Protein AF-A0A6A5UVQ4-F1 (afdb_monomer_lite)

Foldseek 3Di:
DPPVVVVVLVVLCVLDPDPLSVVVSVVVVVVVVVVVVVVVVCQVQQFDPDCRPDPDDDPGGDDPVVVLVVVLVVLVVVLVVVVVSVVVVVVVCVVVVHDDDPVSVVVVVVVVVVSVVVSVVSVVVCVVVCVVVVVCVVVVPPPPPDDD

Secondary structure (DSSP, 8-state):
-HHHHHHHHHHHHHH--SHHHHHHHHHHHHHHHHHHHHHHHHHHTSB-TT-TT-TT-TTSB--HHHHHHHHHHHHHHHHHHHHHHHHHHHHHHHHTTPPPPHHHHHHHHHHHHHHHHHHHHHHHHHHHHHHHHHHHHHTT--------

Organism: NCBI:txid1447943

InterPro domains:
  IPR049326 Rhodopsin domain, fungi [PF20684] (2-96)

pLDDT: mean 70.97, std 9.78, range [34.75, 88.88]

Structure (mmCIF, N/CA/C/O backbone):
data_AF-A0A6A5UVQ4-F1
#
_entry.id   AF-A0A6A5UVQ4-F1
#
loop_
_atom_site.group_PDB
_atom_site.id
_atom_site.type_symbol
_atom_site.label_atom_id
_atom_site.label_alt_id
_atom_site.label_comp_id
_atom_site.label_asym_id
_atom_site.label_entity_id
_atom_site.label_seq_id
_atom_site.pdbx_PDB_ins_code
_atom_site.Cartn_x
_atom_site.Cartn_y
_atom_site.Cartn_z
_atom_site.occupancy
_atom_site.B_iso_or_equiv
_atom_site.auth_seq_id
_atom_site.auth_comp_id
_atom_site.auth_asym_id
_atom_site.auth_atom_id
_atom_site.pdbx_PDB_model_num
ATOM 1 N N . MET A 1 1 ? 3.853 -8.439 -0.510 1.00 58.47 1 MET A N 1
ATOM 2 C CA . MET A 1 1 ? 2.897 -7.335 -0.252 1.00 58.47 1 MET A CA 1
ATOM 3 C C . MET A 1 1 ? 1.463 -7.843 -0.043 1.00 58.47 1 MET A C 1
ATOM 5 O O . MET A 1 1 ? 0.903 -7.562 1.005 1.00 58.47 1 MET A O 1
ATOM 9 N N . GLY A 1 2 ? 0.876 -8.645 -0.947 1.00 61.47 2 GLY A N 1
ATOM 10 C CA . GLY A 1 2 ? -0.541 -9.064 -0.856 1.00 61.47 2 GLY A CA 1
ATOM 11 C C . GLY A 1 2 ? -0.948 -9.904 0.373 1.00 61.47 2 GLY A C 1
ATOM 12 O O . GLY A 1 2 ? -1.934 -9.579 1.030 1.00 61.47 2 GLY A O 1
ATOM 13 N N . CYS A 1 3 ? -0.183 -10.939 0.746 1.00 61.66 3 CYS A N 1
ATOM 14 C CA . CYS A 1 3 ? -0.584 -11.877 1.813 1.00 61.66 3 CYS A CA 1
ATOM 15 C C . CYS A 1 3 ? -0.694 -11.225 3.205 1.00 61.66 3 CYS A C 1
ATOM 17 O O . CYS A 1 3 ? -1.629 -11.505 3.954 1.00 61.66 3 CYS A O 1
ATOM 19 N N . ALA A 1 4 ? 0.214 -10.300 3.535 1.00 63.03 4 ALA A N 1
ATOM 20 C CA . ALA A 1 4 ? 0.182 -9.571 4.806 1.00 63.03 4 ALA A CA 1
ATOM 21 C C . ALA A 1 4 ? -1.065 -8.678 4.934 1.00 63.03 4 ALA A C 1
ATOM 23 O O . ALA A 1 4 ? -1.628 -8.533 6.017 1.00 63.03 4 ALA A O 1
ATOM 24 N N . ARG A 1 5 ? -1.544 -8.132 3.814 1.00 66.62 5 ARG A N 1
ATOM 25 C CA . ARG A 1 5 ? -2.725 -7.262 3.779 1.00 66.62 5 ARG A CA 1
ATOM 26 C C . ARG A 1 5 ? -4.033 -8.031 3.905 1.00 66.62 5 ARG A C 1
ATOM 28 O O . ARG A 1 5 ? -4.981 -7.525 4.497 1.00 66.62 5 ARG A O 1
ATOM 35 N N . ILE A 1 6 ? -4.060 -9.270 3.419 1.00 68.31 6 ILE A N 1
ATOM 36 C CA . ILE A 1 6 ? -5.191 -10.189 3.601 1.00 68.31 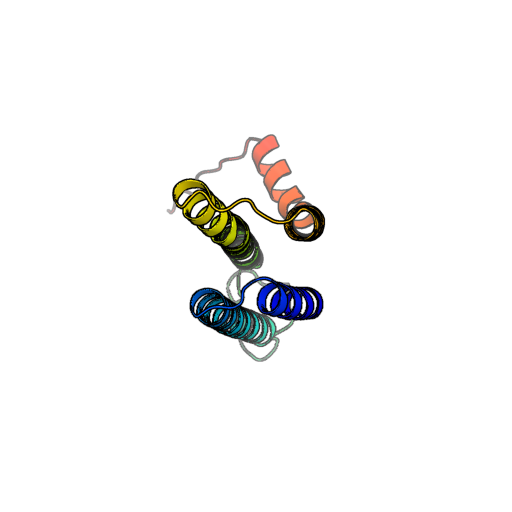6 ILE A CA 1
ATOM 37 C C . ILE A 1 6 ? -5.321 -10.583 5.078 1.00 68.31 6 ILE A C 1
ATOM 39 O O . ILE A 1 6 ? -6.422 -10.528 5.626 1.00 68.31 6 ILE A O 1
ATOM 43 N N . SER A 1 7 ? -4.199 -10.886 5.742 1.00 70.81 7 SER A N 1
ATOM 44 C CA . SER A 1 7 ? -4.168 -11.151 7.189 1.00 70.81 7 SER A CA 1
ATOM 45 C C . SER A 1 7 ? -4.657 -9.941 7.996 1.00 70.81 7 SER A C 1
ATOM 47 O O . SER A 1 7 ? -5.512 -10.067 8.874 1.00 70.81 7 SER A O 1
ATOM 49 N N . LEU A 1 8 ? -4.216 -8.738 7.612 1.00 65.94 8 LEU A N 1
ATOM 50 C CA . LEU A 1 8 ? -4.666 -7.489 8.221 1.00 65.94 8 LEU A CA 1
ATOM 51 C C . LEU A 1 8 ? -6.172 -7.251 8.026 1.00 65.94 8 LEU A C 1
ATOM 53 O O . LEU A 1 8 ? -6.860 -6.875 8.971 1.00 65.94 8 LEU A O 1
ATOM 57 N N . CYS A 1 9 ? -6.713 -7.521 6.835 1.00 63.47 9 CYS A N 1
ATOM 58 C CA . CYS A 1 9 ? -8.152 -7.419 6.576 1.00 63.47 9 CYS A CA 1
ATOM 59 C C . CYS A 1 9 ? -8.962 -8.383 7.453 1.00 63.47 9 CYS A C 1
ATOM 61 O O . CYS A 1 9 ? -10.032 -8.018 7.941 1.00 63.47 9 CYS A O 1
ATOM 63 N N . TRP A 1 10 ? -8.448 -9.594 7.684 1.00 67.44 10 TRP A N 1
ATOM 64 C CA . TRP A 1 10 ? -9.055 -10.569 8.592 1.00 67.44 10 TRP A CA 1
ATOM 65 C C . TRP A 1 10 ? -9.053 -10.075 10.045 1.00 67.44 10 TRP A C 1
ATOM 67 O O . TRP A 1 10 ? -10.082 -10.131 10.721 1.00 67.44 10 TRP A O 1
ATOM 77 N N . LEU A 1 11 ? -7.937 -9.497 10.493 1.00 65.31 11 LEU A N 1
ATOM 78 C CA . LEU A 1 11 ? -7.800 -8.906 11.825 1.00 65.31 11 LEU A CA 1
ATOM 79 C C . LEU A 1 11 ? -8.736 -7.695 12.021 1.00 65.31 11 LEU A C 1
ATOM 81 O O . LEU A 1 11 ? -9.431 -7.600 13.032 1.00 65.31 11 LEU A O 1
ATOM 85 N N . ILE A 1 12 ? -8.825 -6.804 11.027 1.00 65.19 12 ILE A N 1
ATOM 86 C CA . ILE A 1 12 ? -9.723 -5.634 11.029 1.00 65.19 12 ILE A CA 1
ATOM 87 C C . ILE A 1 12 ? -11.191 -6.074 11.113 1.00 65.19 12 ILE A C 1
ATOM 89 O O . ILE A 1 12 ? -11.977 -5.485 11.858 1.00 65.19 12 ILE A O 1
ATOM 93 N N . LYS A 1 13 ? -11.559 -7.138 10.390 1.00 60.72 13 LYS A N 1
ATOM 94 C CA . LYS A 1 13 ? -12.913 -7.711 10.405 1.00 60.72 13 LYS A CA 1
ATOM 95 C C . LYS A 1 13 ? -13.270 -8.333 11.763 1.00 60.72 13 LYS A C 1
ATOM 97 O O . LYS A 1 13 ? -14.439 -8.315 12.132 1.00 60.72 13 LYS A O 1
ATOM 102 N N . SER A 1 14 ? -12.275 -8.830 12.501 1.00 63.81 14 SER A N 1
ATOM 103 C CA . SER A 1 14 ? -12.425 -9.328 13.877 1.00 63.81 14 SER A CA 1
ATOM 104 C C . SER A 1 14 ? -12.556 -8.191 14.909 1.00 63.81 14 SER A C 1
ATOM 106 O O . SER A 1 14 ? -13.294 -8.308 15.883 1.00 63.81 14 SER A O 1
ATOM 108 N N . MET A 1 15 ? -11.899 -7.049 14.676 1.00 58.53 15 MET A N 1
ATOM 109 C CA . MET A 1 15 ? -11.861 -5.910 15.610 1.00 58.53 15 MET A CA 1
ATOM 110 C C . MET A 1 15 ? -13.048 -4.940 15.503 1.00 58.53 15 MET A C 1
ATOM 112 O O . MET A 1 15 ? -13.384 -4.263 16.479 1.00 58.53 15 MET A O 1
ATOM 116 N N . LEU A 1 16 ? -13.693 -4.841 14.337 1.00 58.38 16 LEU A N 1
ATOM 117 C CA . LEU A 1 16 ? -14.824 -3.938 14.127 1.00 58.38 16 LEU A CA 1
ATOM 118 C C . LEU A 1 16 ? -16.112 -4.698 13.772 1.00 58.38 16 LEU A C 1
ATOM 120 O O . LEU A 1 16 ? -16.398 -4.916 12.592 1.00 58.38 16 LEU A O 1
ATOM 124 N N . PRO A 1 17 ? -16.966 -5.022 14.757 1.00 57.38 17 PRO A N 1
ATOM 125 C CA . PRO A 1 17 ? -18.348 -5.372 14.465 1.00 57.38 17 PRO A CA 1
ATOM 126 C C . PRO A 1 17 ? -19.082 -4.103 14.001 1.00 57.38 17 PRO A C 1
ATOM 128 O O . PRO A 1 17 ? -19.378 -3.212 14.799 1.00 57.38 17 PRO A O 1
ATOM 131 N N . GLY A 1 18 ? -19.331 -3.969 12.694 1.00 63.56 18 GLY A N 1
ATOM 132 C CA . GLY A 1 18 ? -20.108 -2.847 12.160 1.00 63.56 18 GLY A CA 1
ATOM 133 C C . GLY A 1 18 ? -19.981 -2.601 10.655 1.00 63.56 18 GLY A C 1
ATOM 134 O O . GLY A 1 18 ? -19.064 -3.078 9.984 1.00 63.56 18 GLY A O 1
ATOM 135 N N . ARG A 1 19 ? -20.914 -1.800 10.123 1.00 67.12 19 ARG A N 1
ATOM 136 C CA . ARG A 1 19 ? -21.022 -1.425 8.698 1.00 67.12 19 ARG A CA 1
ATOM 137 C C . ARG A 1 19 ? -19.737 -0.781 8.153 1.00 67.12 19 ARG A C 1
ATOM 139 O O . ARG A 1 19 ? -19.367 -1.042 7.013 1.00 67.12 19 ARG A O 1
ATOM 146 N N . THR A 1 20 ? -19.021 -0.027 8.988 1.00 64.88 20 THR A N 1
ATOM 147 C CA . THR A 1 20 ? -17.768 0.663 8.639 1.00 64.88 20 THR A CA 1
ATOM 148 C C . THR A 1 20 ? -16.636 -0.303 8.291 1.00 64.88 20 THR A C 1
ATOM 150 O O . THR A 1 20 ? -15.977 -0.115 7.278 1.00 64.88 20 THR A O 1
ATOM 153 N N . ALA A 1 21 ? -16.461 -1.392 9.049 1.00 69.31 21 ALA A N 1
ATOM 154 C CA . ALA A 1 21 ? -15.417 -2.387 8.780 1.00 69.31 21 ALA A CA 1
ATOM 155 C C . ALA A 1 21 ? -15.593 -3.049 7.413 1.00 69.31 21 ALA A C 1
ATOM 157 O O . ALA A 1 21 ? -14.634 -3.284 6.681 1.00 69.31 21 ALA A O 1
ATOM 158 N N . ARG A 1 22 ? -16.853 -3.339 7.071 1.00 71.25 22 ARG A N 1
ATOM 159 C CA . ARG A 1 22 ? -17.223 -3.988 5.816 1.00 71.25 22 ARG A CA 1
ATOM 160 C C . ARG A 1 22 ? -16.992 -3.056 4.623 1.00 71.25 22 ARG A C 1
ATOM 162 O O . ARG A 1 22 ? -16.475 -3.521 3.614 1.00 71.25 22 ARG A O 1
ATOM 169 N N . ILE A 1 23 ? -17.309 -1.764 4.757 1.00 74.44 23 ILE A N 1
ATOM 170 C CA . ILE A 1 23 ? -17.029 -0.746 3.729 1.00 74.44 23 ILE A CA 1
ATOM 171 C C . ILE A 1 23 ? -15.517 -0.566 3.552 1.00 74.44 23 ILE A C 1
ATOM 173 O O . ILE A 1 23 ? -15.027 -0.635 2.429 1.00 74.44 23 ILE A O 1
ATOM 177 N N . THR A 1 24 ? -14.764 -0.413 4.645 1.00 72.75 24 THR A N 1
ATOM 178 C CA . THR A 1 24 ? -13.302 -0.271 4.593 1.00 72.75 24 THR A CA 1
ATOM 179 C C . THR A 1 24 ? -12.633 -1.474 3.934 1.00 72.75 24 THR A C 1
ATOM 181 O O . THR A 1 24 ? -11.783 -1.294 3.066 1.00 72.75 24 THR A O 1
ATOM 184 N N . ALA A 1 25 ? -13.036 -2.696 4.294 1.00 75.44 25 ALA A N 1
ATOM 185 C CA . ALA A 1 25 ? -12.501 -3.909 3.682 1.00 75.44 25 ALA A CA 1
ATOM 186 C C . ALA A 1 25 ? -12.785 -3.966 2.173 1.00 75.44 25 ALA A C 1
ATOM 188 O O . ALA A 1 25 ? -11.910 -4.358 1.405 1.00 75.44 25 ALA A O 1
ATOM 189 N N . PHE A 1 26 ? -13.975 -3.537 1.741 1.00 79.69 26 PHE A N 1
ATOM 190 C CA . PHE A 1 26 ? -14.326 -3.473 0.322 1.00 79.69 26 PHE A CA 1
ATOM 191 C C . PHE A 1 26 ? -13.482 -2.446 -0.438 1.00 79.69 26 PHE A C 1
ATOM 193 O O . PHE A 1 26 ? -12.906 -2.786 -1.467 1.00 79.69 26 PHE A O 1
ATOM 200 N N . ILE A 1 27 ? -13.358 -1.219 0.081 1.00 81.50 27 ILE A N 1
ATOM 201 C CA . ILE A 1 27 ? -12.535 -0.163 -0.536 1.00 81.50 27 ILE 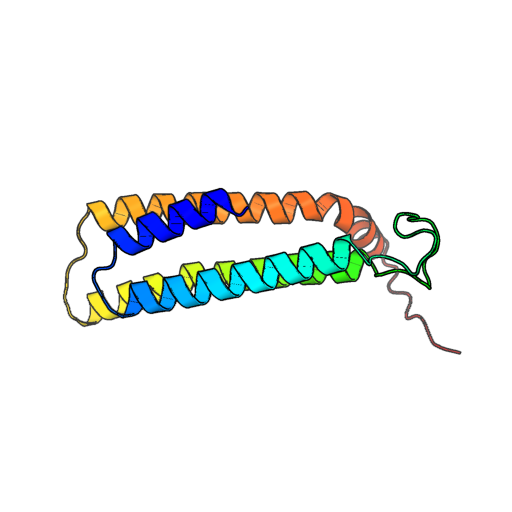A CA 1
ATOM 202 C C . ILE A 1 27 ? -11.087 -0.639 -0.672 1.00 81.50 27 ILE A C 1
ATOM 204 O O . ILE A 1 27 ? -10.486 -0.522 -1.739 1.00 81.50 27 ILE A O 1
ATOM 208 N N . PHE A 1 28 ? -10.548 -1.223 0.398 1.00 77.81 28 PHE A N 1
ATOM 209 C CA . PHE A 1 28 ? -9.178 -1.709 0.431 1.00 77.81 28 PHE A CA 1
ATOM 210 C C . PHE A 1 28 ? -8.935 -2.848 -0.574 1.00 77.81 28 PHE A C 1
ATOM 212 O O . PHE A 1 28 ? -7.923 -2.856 -1.282 1.00 77.81 28 PHE A O 1
ATOM 219 N N . ALA A 1 29 ? -9.877 -3.790 -0.672 1.00 80.44 29 ALA A N 1
ATOM 220 C CA . ALA A 1 29 ? -9.809 -4.901 -1.615 1.00 80.44 29 ALA A CA 1
ATOM 221 C C . ALA A 1 29 ? -9.864 -4.420 -3.072 1.00 80.44 29 ALA A C 1
ATOM 223 O O . ALA A 1 29 ? -9.010 -4.810 -3.869 1.00 80.44 29 ALA A O 1
ATOM 224 N N . THR A 1 30 ? -10.806 -3.534 -3.410 1.00 85.12 30 THR A N 1
ATOM 225 C CA . THR A 1 30 ? -10.940 -2.983 -4.767 1.00 85.12 30 THR A CA 1
ATOM 226 C C . THR A 1 30 ? -9.706 -2.188 -5.169 1.00 85.12 30 THR A C 1
ATOM 228 O O . THR A 1 30 ? -9.176 -2.383 -6.262 1.00 85.12 30 THR A O 1
ATOM 231 N N . PHE A 1 31 ? -9.206 -1.331 -4.277 1.00 84.31 31 PHE A N 1
ATOM 232 C CA . PHE A 1 31 ? -7.990 -0.568 -4.534 1.00 84.31 31 PHE A CA 1
ATOM 233 C C . PHE A 1 31 ? -6.792 -1.493 -4.783 1.00 84.31 31 PHE A C 1
ATOM 235 O O . PHE A 1 31 ? -6.073 -1.320 -5.763 1.00 84.31 31 PHE A O 1
ATOM 242 N N . THR A 1 32 ? -6.603 -2.512 -3.938 1.00 81.62 32 THR A N 1
ATOM 243 C CA . 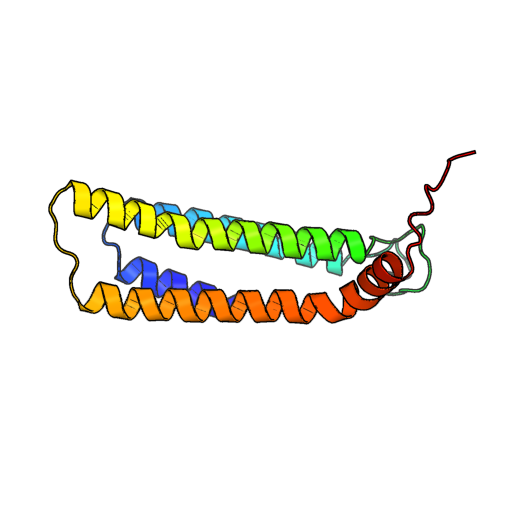THR A 1 32 ? -5.500 -3.472 -4.094 1.00 81.62 32 THR A CA 1
ATOM 244 C C . THR A 1 32 ? -5.616 -4.248 -5.407 1.00 81.62 32 THR A C 1
ATOM 246 O O . THR A 1 32 ? -4.609 -4.456 -6.077 1.00 81.62 32 THR A O 1
ATOM 249 N N . ALA A 1 33 ? -6.826 -4.633 -5.818 1.00 85.44 33 ALA A N 1
ATOM 250 C CA . ALA A 1 33 ? -7.046 -5.308 -7.094 1.00 85.44 33 ALA A CA 1
ATOM 251 C C . ALA A 1 33 ? -6.672 -4.407 -8.283 1.00 85.44 33 ALA A C 1
ATOM 253 O O . ALA A 1 33 ? -5.862 -4.805 -9.122 1.00 85.44 33 ALA A O 1
ATOM 254 N N . LEU A 1 34 ? -7.179 -3.170 -8.315 1.00 87.81 34 LEU A N 1
ATOM 255 C CA . LEU A 1 34 ? -6.845 -2.189 -9.356 1.00 87.81 34 LEU A CA 1
ATOM 256 C C . LEU A 1 34 ? -5.338 -1.912 -9.413 1.00 87.81 34 LEU A C 1
ATOM 258 O O . LEU A 1 34 ? -4.748 -1.888 -10.493 1.00 87.81 34 LEU A O 1
ATOM 262 N N . TRP A 1 35 ? -4.707 -1.784 -8.246 1.00 85.06 35 TRP A N 1
ATOM 263 C CA . TRP A 1 35 ? -3.265 -1.618 -8.107 1.00 85.06 35 TRP A CA 1
ATOM 264 C C . TRP A 1 35 ? -2.484 -2.777 -8.738 1.00 85.06 35 TRP A C 1
ATOM 266 O O . TRP A 1 35 ? -1.554 -2.561 -9.515 1.00 85.06 35 TRP A O 1
ATOM 276 N N . THR A 1 36 ? -2.881 -4.020 -8.445 1.00 84.12 36 THR A N 1
ATOM 277 C CA . THR A 1 36 ? -2.223 -5.207 -9.013 1.00 84.12 36 THR A CA 1
ATOM 278 C C . THR A 1 36 ? -2.415 -5.319 -10.518 1.00 84.12 36 THR A C 1
ATOM 280 O O . THR A 1 36 ? -1.463 -5.656 -11.213 1.00 84.12 36 THR A O 1
ATOM 283 N N . ILE A 1 37 ? -3.601 -4.984 -11.033 1.00 88.88 37 ILE A N 1
ATOM 284 C CA . ILE A 1 37 ? -3.881 -5.008 -12.473 1.00 88.88 37 ILE A CA 1
ATOM 285 C C . ILE A 1 37 ? -2.993 -3.991 -13.194 1.00 88.88 37 ILE A C 1
ATOM 287 O O . ILE A 1 37 ? -2.359 -4.338 -14.186 1.00 88.88 37 ILE A O 1
ATOM 291 N N . SER A 1 38 ? -2.877 -2.774 -12.653 1.00 87.38 38 SER A N 1
ATOM 292 C CA . SER A 1 38 ? -1.967 -1.748 -13.177 1.00 87.38 38 SER A CA 1
ATOM 293 C C . SER A 1 38 ? -0.515 -2.248 -13.221 1.00 87.38 38 SER A C 1
ATOM 295 O O . SER A 1 38 ? 0.141 -2.164 -14.257 1.00 87.38 38 SER A O 1
ATOM 297 N N . GLY A 1 39 ? -0.037 -2.870 -12.136 1.00 84.06 39 GLY A N 1
ATOM 298 C CA . GLY A 1 39 ? 1.308 -3.453 -12.072 1.00 84.06 39 GLY A CA 1
ATOM 299 C C . GLY A 1 39 ? 1.561 -4.564 -13.086 1.00 84.06 39 GLY A C 1
ATOM 300 O O . GLY A 1 39 ? 2.620 -4.589 -13.711 1.00 84.06 39 GLY A O 1
ATOM 301 N N . VAL A 1 40 ? 0.590 -5.458 -13.277 1.00 86.31 40 VAL A N 1
ATOM 302 C CA . VAL A 1 40 ? 0.691 -6.543 -14.260 1.00 86.31 40 VAL A CA 1
ATOM 303 C C . VAL A 1 40 ? 0.753 -5.976 -15.671 1.00 86.31 40 VAL A C 1
ATOM 305 O O . VAL A 1 40 ? 1.645 -6.362 -16.416 1.00 86.31 40 VAL A O 1
ATOM 308 N N . LEU A 1 41 ? -0.128 -5.030 -16.011 1.00 82.94 41 LEU A N 1
ATOM 309 C CA . LEU A 1 41 ? -0.174 -4.425 -17.343 1.00 82.94 41 LEU A CA 1
ATOM 310 C C . LEU A 1 41 ? 1.129 -3.705 -17.693 1.00 82.94 41 LEU A C 1
ATOM 312 O O . LEU A 1 41 ? 1.655 -3.898 -18.789 1.00 82.94 41 LEU A O 1
ATOM 316 N N . VAL A 1 42 ? 1.678 -2.925 -16.759 1.00 82.06 42 VAL A N 1
ATOM 317 C CA . VAL A 1 42 ? 2.952 -2.229 -16.977 1.00 82.06 42 VAL A CA 1
ATOM 318 C C . VAL A 1 42 ? 4.104 -3.220 -17.120 1.00 82.06 42 VAL A C 1
ATOM 320 O O . VAL A 1 42 ? 4.918 -3.059 -18.025 1.00 82.06 42 VAL A O 1
ATOM 323 N N . ALA A 1 43 ? 4.146 -4.279 -16.306 1.00 77.44 43 ALA A N 1
ATOM 324 C CA . ALA A 1 43 ? 5.166 -5.320 -16.424 1.00 77.44 43 ALA A CA 1
ATOM 325 C C . ALA A 1 43 ? 5.067 -6.107 -17.744 1.00 77.44 43 ALA A C 1
ATOM 327 O O . ALA A 1 43 ? 6.092 -6.461 -18.318 1.00 77.44 43 ALA A O 1
ATOM 328 N N . SER A 1 44 ? 3.856 -6.371 -18.244 1.00 78.62 44 SER A N 1
ATOM 329 C CA . SER A 1 44 ? 3.647 -7.112 -19.496 1.00 78.62 44 SER A CA 1
ATOM 330 C C . SER A 1 44 ? 3.849 -6.273 -20.762 1.00 78.62 44 SER A C 1
ATOM 332 O O . SER A 1 44 ? 4.213 -6.827 -21.795 1.00 78.62 44 SER A O 1
ATOM 334 N N . PHE A 1 45 ? 3.631 -4.956 -20.697 1.00 73.69 45 PHE A N 1
ATOM 335 C CA . PHE A 1 45 ? 3.702 -4.042 -21.847 1.00 73.69 45 PHE A CA 1
ATOM 336 C C . PHE A 1 45 ? 4.703 -2.898 -21.625 1.00 73.69 45 PHE A C 1
ATOM 338 O O . PHE A 1 45 ? 4.437 -1.752 -21.979 1.00 73.69 45 PHE A O 1
ATOM 345 N N . SER A 1 46 ? 5.863 -3.185 -21.026 1.00 70.19 46 SER A N 1
ATOM 346 C CA . SER A 1 46 ? 6.876 -2.155 -20.737 1.00 70.19 46 SER A CA 1
ATOM 347 C C . SER A 1 46 ? 7.494 -1.512 -21.998 1.00 70.19 46 SER A C 1
ATOM 349 O O . SER A 1 46 ? 7.962 -0.377 -21.918 1.00 70.19 46 SER A O 1
ATOM 351 N N . CYS A 1 47 ? 7.458 -2.191 -23.155 1.00 73.50 47 CYS A N 1
ATOM 352 C CA . CYS A 1 47 ? 7.924 -1.700 -24.462 1.00 73.50 47 CYS A CA 1
ATOM 353 C C . CYS A 1 47 ? 7.052 -2.247 -25.617 1.00 73.50 47 CYS A C 1
ATOM 355 O O . CYS A 1 47 ? 6.379 -3.270 -25.467 1.00 73.50 47 CYS A O 1
ATOM 357 N N . SER A 1 48 ? 7.105 -1.603 -26.791 1.00 70.31 48 SER A N 1
ATOM 358 C CA . SER A 1 48 ? 6.452 -2.063 -28.034 1.00 70.31 48 SER A CA 1
ATOM 359 C C . SER A 1 48 ? 6.997 -3.421 -28.519 1.00 70.31 48 SER A C 1
ATOM 361 O O . SER A 1 48 ? 8.205 -3.660 -28.467 1.00 70.31 48 SER A O 1
ATOM 363 N N . LEU A 1 49 ? 6.128 -4.308 -29.033 1.00 57.28 49 LEU A N 1
ATOM 364 C CA . LEU A 1 49 ? 6.553 -5.554 -29.700 1.00 57.28 49 LEU A CA 1
ATOM 365 C C . LEU A 1 49 ? 7.508 -5.220 -30.864 1.00 57.28 49 LEU A C 1
ATOM 367 O O . LEU A 1 49 ? 7.246 -4.246 -31.573 1.00 57.28 49 LEU A O 1
ATOM 371 N N . PRO A 1 50 ? 8.596 -5.991 -31.087 1.00 64.06 50 PRO A N 1
ATOM 372 C CA . PRO A 1 50 ? 8.775 -7.414 -30.759 1.00 64.06 50 PRO A CA 1
ATOM 373 C C . PRO A 1 50 ? 9.675 -7.739 -29.550 1.00 64.06 50 PRO A C 1
ATOM 375 O O . PRO A 1 50 ? 9.781 -8.908 -29.191 1.00 64.06 50 PRO A O 1
ATOM 378 N N . ASN A 1 51 ? 10.283 -6.749 -28.888 1.00 61.94 51 ASN A N 1
ATOM 379 C CA . ASN A 1 51 ? 11.227 -6.982 -27.786 1.00 61.94 51 ASN A CA 1
ATOM 380 C C . ASN A 1 51 ? 10.773 -6.278 -26.489 1.00 61.94 51 ASN A C 1
ATOM 382 O O . ASN A 1 51 ? 11.311 -5.232 -26.133 1.00 61.94 51 ASN A O 1
ATOM 386 N N . PRO A 1 52 ? 9.799 -6.837 -25.748 1.00 65.69 52 PRO A N 1
ATOM 387 C CA . PRO A 1 52 ? 9.214 -6.190 -24.566 1.00 65.69 52 PRO A CA 1
ATOM 388 C C . PRO A 1 52 ? 10.161 -6.074 -23.355 1.00 65.69 52 PRO A C 1
ATOM 390 O O . PRO A 1 52 ? 9.879 -5.311 -22.437 1.00 65.69 52 PRO A O 1
ATOM 393 N N . TRP A 1 53 ? 11.278 -6.811 -23.348 1.00 66.38 53 TRP A N 1
ATOM 394 C CA . TRP A 1 53 ? 12.197 -6.936 -22.204 1.00 66.38 53 TRP A CA 1
ATOM 395 C C . TRP A 1 53 ? 13.546 -6.226 -22.397 1.00 66.38 53 TRP A C 1
ATOM 397 O O . TRP A 1 53 ? 14.466 -6.430 -21.603 1.00 66.38 53 TRP A O 1
ATOM 407 N N . GLN A 1 54 ? 13.713 -5.439 -23.466 1.00 63.09 54 GLN A N 1
ATOM 408 C CA . GLN A 1 54 ? 14.986 -4.774 -23.751 1.00 63.09 54 GLN A CA 1
ATOM 409 C C . GLN A 1 54 ? 15.070 -3.421 -23.019 1.00 63.09 54 GLN A C 1
ATOM 411 O O . GLN A 1 54 ? 14.409 -2.455 -23.377 1.00 63.09 54 GLN A O 1
ATOM 416 N N . TRP A 1 55 ? 15.915 -3.331 -21.992 1.00 58.94 55 TRP A N 1
ATOM 417 C CA . TRP A 1 55 ? 16.111 -2.124 -21.167 1.00 58.94 55 TRP A CA 1
ATOM 418 C C . TRP A 1 55 ? 16.963 -1.028 -21.839 1.00 58.94 55 TRP A C 1
ATOM 420 O O . TRP A 1 55 ? 17.427 -0.112 -21.165 1.00 58.94 55 TRP A O 1
ATOM 430 N N . SER A 1 56 ? 17.246 -1.157 -23.141 1.00 58.00 56 SER A N 1
ATOM 431 C CA . SER A 1 56 ? 18.381 -0.488 -23.792 1.00 58.00 56 SER A CA 1
ATOM 432 C C . SER A 1 56 ? 18.030 0.734 -24.648 1.00 58.00 56 SER A C 1
ATOM 434 O O . SER A 1 56 ? 18.955 1.350 -25.170 1.00 58.00 56 SER A O 1
ATOM 436 N N . ASP A 1 57 ? 16.755 1.113 -24.791 1.00 56.25 57 ASP A N 1
ATOM 437 C CA . ASP A 1 57 ? 16.367 2.250 -25.638 1.00 56.25 57 ASP A CA 1
ATOM 438 C C . ASP A 1 57 ? 15.348 3.165 -24.939 1.00 56.25 57 ASP A C 1
ATOM 440 O O . ASP A 1 57 ? 14.265 2.741 -24.539 1.00 56.25 57 ASP A O 1
ATOM 444 N N . SER A 1 58 ? 15.719 4.431 -24.736 1.00 58.50 58 SER A N 1
ATOM 445 C CA . SER A 1 58 ? 15.074 5.341 -23.775 1.00 58.50 58 SER A CA 1
ATOM 446 C C . SER A 1 58 ? 13.834 6.076 -24.292 1.00 58.50 58 SER A C 1
ATOM 448 O O . SER A 1 58 ? 13.174 6.754 -23.511 1.00 58.50 58 SER A O 1
ATOM 450 N N . LYS A 1 59 ? 13.504 5.981 -25.587 1.00 62.22 59 LYS A N 1
ATOM 451 C CA . LYS A 1 59 ? 12.414 6.772 -26.199 1.00 62.22 59 LYS A CA 1
ATOM 452 C C . LYS A 1 59 ? 11.136 5.991 -26.520 1.00 62.22 59 LYS A C 1
ATOM 454 O O . LYS A 1 59 ? 10.127 6.611 -26.838 1.00 62.22 59 LYS A O 1
ATOM 459 N N . THR A 1 60 ? 11.155 4.660 -26.462 1.00 62.69 60 THR A N 1
ATOM 460 C CA . THR A 1 60 ? 10.041 3.794 -26.916 1.00 62.69 60 THR A CA 1
ATOM 461 C C . THR A 1 60 ? 9.437 2.920 -25.812 1.00 62.69 60 THR A C 1
ATOM 463 O O . THR A 1 60 ? 8.517 2.144 -26.081 1.00 62.69 60 THR A O 1
ATOM 466 N N . CYS A 1 61 ? 9.923 3.057 -24.577 1.00 73.19 61 CYS A N 1
ATOM 467 C CA . CYS A 1 61 ? 9.562 2.232 -23.426 1.00 73.19 61 CYS A CA 1
ATOM 468 C C . CYS A 1 61 ? 9.088 3.085 -22.242 1.00 73.19 61 CYS A C 1
ATOM 470 O O . CYS A 1 61 ? 9.377 4.279 -22.167 1.00 73.19 61 CYS A O 1
ATOM 472 N N . ILE A 1 62 ? 8.363 2.468 -21.304 1.00 73.19 62 ILE A N 1
ATOM 473 C CA . ILE A 1 62 ? 7.890 3.141 -20.090 1.00 73.19 62 ILE A CA 1
ATOM 474 C C . ILE A 1 62 ? 9.075 3.571 -19.212 1.00 73.19 62 ILE A C 1
ATOM 476 O O . ILE A 1 62 ? 9.970 2.782 -18.903 1.00 73.19 62 ILE A O 1
ATOM 480 N N . ASP A 1 63 ? 9.054 4.823 -18.753 1.00 73.00 63 ASP A N 1
ATOM 481 C CA . ASP A 1 63 ? 10.060 5.341 -17.832 1.00 73.00 63 ASP A CA 1
ATOM 482 C C . ASP A 1 63 ? 9.978 4.639 -16.474 1.00 73.00 63 ASP A C 1
ATOM 484 O O . ASP A 1 63 ? 9.057 4.863 -15.677 1.00 73.00 63 ASP A O 1
ATOM 488 N N . ALA A 1 64 ? 11.010 3.856 -16.153 1.00 74.12 64 ALA A N 1
ATOM 489 C CA . ALA A 1 64 ? 11.143 3.200 -14.854 1.00 74.12 64 ALA A CA 1
ATOM 490 C C . ALA A 1 64 ? 11.085 4.208 -13.690 1.00 74.12 64 ALA A C 1
ATOM 492 O O . ALA A 1 64 ? 10.548 3.905 -12.626 1.00 74.12 64 ALA A O 1
ATOM 493 N N . ARG A 1 65 ? 11.577 5.438 -13.899 1.00 72.94 65 ARG A N 1
ATOM 494 C CA . ARG A 1 65 ? 11.511 6.526 -12.912 1.00 72.94 65 ARG A CA 1
ATOM 495 C C . ARG A 1 65 ? 10.073 6.946 -12.608 1.00 72.94 65 ARG A C 1
ATOM 497 O O . ARG A 1 65 ? 9.715 7.055 -11.437 1.00 72.94 65 ARG A O 1
ATOM 504 N N . SER A 1 66 ? 9.259 7.165 -13.637 1.00 73.75 66 SER A N 1
ATOM 505 C CA . SER A 1 66 ? 7.853 7.556 -13.482 1.00 73.75 66 SER A CA 1
ATOM 506 C C . SER A 1 66 ? 7.033 6.431 -12.858 1.00 73.75 66 SER A C 1
ATOM 508 O O . SER A 1 66 ? 6.230 6.681 -11.957 1.00 73.75 66 SER A O 1
ATOM 510 N N . TRP A 1 67 ? 7.301 5.183 -13.252 1.00 76.88 67 TRP A N 1
ATOM 511 C CA . TRP A 1 67 ? 6.675 4.005 -12.657 1.00 76.88 67 TRP A CA 1
ATOM 512 C C . TRP A 1 67 ? 6.991 3.866 -11.164 1.00 76.88 67 TRP A C 1
ATOM 514 O O . TRP A 1 67 ? 6.080 3.749 -10.345 1.00 76.88 67 TRP A O 1
ATOM 524 N N . VAL A 1 68 ? 8.269 3.952 -10.783 1.00 75.75 68 VAL A N 1
ATOM 525 C CA . VAL A 1 68 ? 8.681 3.873 -9.373 1.00 75.75 68 VAL A CA 1
ATOM 526 C C . VAL A 1 68 ? 8.087 5.024 -8.559 1.00 75.75 68 VAL A C 1
ATOM 528 O O . VAL A 1 68 ? 7.635 4.799 -7.438 1.00 75.75 68 VAL A O 1
ATOM 531 N N . ASN A 1 69 ? 8.021 6.237 -9.115 1.00 75.94 69 ASN A N 1
ATOM 532 C CA . ASN A 1 69 ? 7.423 7.377 -8.420 1.00 75.94 69 ASN A CA 1
ATOM 533 C C . ASN A 1 69 ? 5.906 7.211 -8.218 1.00 75.94 69 ASN A C 1
ATOM 535 O O . ASN A 1 69 ? 5.387 7.544 -7.153 1.00 75.94 69 ASN A O 1
ATOM 539 N N . TYR A 1 70 ? 5.200 6.644 -9.201 1.00 82.44 70 TYR A N 1
ATOM 540 C CA . TYR A 1 70 ? 3.788 6.280 -9.075 1.00 82.44 70 TYR A CA 1
ATOM 541 C C . TYR A 1 70 ? 3.583 5.222 -7.984 1.00 82.44 70 TYR A C 1
ATOM 543 O O . TYR A 1 70 ? 2.778 5.433 -7.078 1.00 82.44 70 TYR A O 1
ATOM 551 N N . VAL A 1 71 ? 4.367 4.139 -8.019 1.00 81.94 71 VAL A N 1
ATOM 552 C CA . VAL A 1 71 ? 4.352 3.057 -7.018 1.00 81.94 71 VAL A CA 1
ATOM 553 C C . VAL A 1 71 ? 4.638 3.561 -5.610 1.00 81.94 71 VAL A C 1
ATOM 555 O O . VAL A 1 71 ? 3.938 3.188 -4.668 1.00 81.94 71 VAL A O 1
ATOM 558 N N . GLY A 1 72 ? 5.630 4.434 -5.456 1.00 80.88 72 GLY A N 1
ATOM 559 C CA . GLY A 1 72 ? 5.946 5.049 -4.171 1.00 80.88 72 GLY A CA 1
ATOM 560 C C . GLY A 1 72 ? 4.814 5.943 -3.665 1.00 80.88 72 GLY A C 1
ATOM 561 O O . GLY A 1 72 ? 4.378 5.801 -2.521 1.00 80.88 72 GLY A O 1
ATOM 562 N N . SER A 1 73 ? 4.305 6.832 -4.522 1.00 82.12 73 SER A N 1
ATOM 563 C CA . SER A 1 73 ? 3.295 7.831 -4.147 1.00 82.12 73 SER A CA 1
ATOM 564 C C . SER A 1 73 ? 1.979 7.196 -3.707 1.00 82.12 73 SER A C 1
ATOM 566 O O . SER A 1 73 ? 1.427 7.550 -2.665 1.00 82.12 73 SER A O 1
ATOM 568 N N . THR A 1 74 ? 1.474 6.226 -4.463 1.00 81.44 74 THR A N 1
ATOM 569 C CA . THR A 1 74 ? 0.235 5.526 -4.102 1.00 81.44 74 THR A CA 1
ATOM 570 C C . THR A 1 74 ? 0.400 4.656 -2.868 1.00 81.44 74 THR A C 1
ATOM 572 O O . THR A 1 74 ? -0.534 4.589 -2.070 1.00 81.44 74 THR A O 1
ATOM 575 N N . ASN A 1 75 ? 1.570 4.040 -2.663 1.00 81.31 75 ASN A N 1
ATOM 576 C CA . ASN A 1 75 ? 1.841 3.307 -1.438 1.00 81.31 75 ASN A CA 1
ATOM 577 C C . ASN A 1 75 ? 1.692 4.258 -0.246 1.00 81.31 75 ASN A C 1
ATOM 579 O O . ASN A 1 75 ? 0.847 4.000 0.600 1.00 81.31 75 ASN A O 1
ATOM 583 N N . ILE A 1 76 ? 2.373 5.413 -0.250 1.00 81.88 76 ILE A N 1
ATOM 584 C CA . ILE A 1 76 ? 2.257 6.434 0.811 1.00 81.88 76 ILE A CA 1
ATOM 585 C C . ILE A 1 76 ? 0.795 6.836 1.068 1.00 81.88 76 ILE A C 1
ATOM 587 O O . ILE A 1 76 ? 0.369 6.903 2.221 1.00 81.88 76 ILE A O 1
ATOM 591 N N . ILE A 1 77 ? 0.001 7.068 0.020 1.00 83.69 77 ILE A N 1
ATOM 592 C CA . ILE A 1 77 ? -1.421 7.426 0.166 1.00 83.69 77 ILE A CA 1
ATOM 593 C C . 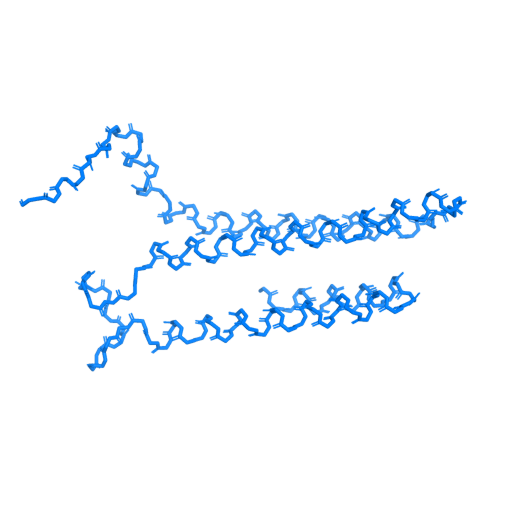ILE A 1 77 ? -2.195 6.329 0.909 1.00 83.69 77 ILE A C 1
ATOM 595 O O . ILE A 1 77 ? -2.973 6.621 1.820 1.00 83.69 77 ILE A O 1
ATOM 599 N N . VAL A 1 78 ? -1.974 5.064 0.552 1.00 80.31 78 VAL A N 1
ATOM 600 C CA . VAL A 1 78 ? -2.650 3.922 1.182 1.00 80.31 78 VAL A CA 1
ATOM 601 C C . VAL A 1 78 ? -2.272 3.793 2.656 1.00 80.31 78 VAL A C 1
ATOM 603 O O . VAL A 1 78 ? -3.118 3.439 3.477 1.00 80.31 78 VAL A O 1
ATOM 606 N N . GLU A 1 79 ? -1.030 4.113 3.006 1.00 77.69 79 GLU A N 1
ATOM 607 C CA . GLU A 1 79 ? -0.557 4.122 4.392 1.00 77.69 79 GLU A CA 1
ATOM 608 C C . GLU A 1 79 ? -1.261 5.159 5.248 1.00 77.69 79 GLU A C 1
ATOM 610 O O . GLU A 1 79 ? -1.772 4.852 6.328 1.00 77.69 79 GLU A O 1
ATOM 615 N N . VAL A 1 80 ? -1.330 6.388 4.739 1.00 83.25 80 VAL A N 1
ATOM 616 C CA . VAL A 1 80 ? -2.024 7.488 5.411 1.00 83.25 80 VAL A CA 1
ATOM 617 C C . VAL A 1 80 ? -3.503 7.142 5.581 1.00 83.25 80 VAL A C 1
ATOM 619 O O . VAL A 1 80 ? -4.081 7.348 6.654 1.00 83.25 80 VAL A O 1
ATOM 622 N N . LEU A 1 81 ? -4.115 6.542 4.558 1.00 80.62 81 LEU A N 1
ATOM 623 C CA . LEU A 1 81 ? -5.497 6.083 4.626 1.00 80.62 81 LEU A CA 1
ATOM 624 C C . LEU A 1 81 ? -5.684 5.009 5.715 1.00 80.62 81 LEU A C 1
ATOM 626 O O . LEU A 1 81 ? -6.594 5.121 6.532 1.00 80.62 81 LEU A O 1
ATOM 630 N N . LEU A 1 82 ? -4.802 4.009 5.789 1.00 76.00 82 LEU A N 1
ATOM 631 C CA . LEU A 1 82 ? -4.887 2.937 6.789 1.00 76.00 82 LEU A CA 1
ATOM 632 C C . LEU A 1 82 ? -4.707 3.425 8.231 1.00 76.00 82 LEU A C 1
ATOM 634 O O . LEU A 1 82 ? -5.345 2.876 9.129 1.00 76.00 82 LEU A O 1
ATOM 638 N N . ILE A 1 83 ? -3.887 4.452 8.462 1.00 76.94 83 ILE A N 1
ATOM 639 C CA . ILE A 1 83 ? -3.686 5.041 9.797 1.00 76.94 83 ILE A CA 1
ATOM 640 C C . ILE A 1 83 ? -4.848 5.974 10.173 1.00 76.94 83 ILE A C 1
ATOM 642 O O . ILE A 1 83 ? -5.289 5.984 11.323 1.00 76.94 83 ILE A O 1
ATOM 646 N N . SER A 1 84 ? -5.378 6.743 9.219 1.00 79.06 84 SER A N 1
ATOM 647 C CA . SER A 1 84 ? -6.456 7.709 9.482 1.00 79.06 84 SER A CA 1
ATOM 648 C C . SER A 1 84 ? -7.780 7.046 9.869 1.00 79.06 84 SER A C 1
ATOM 650 O O . SER A 1 84 ? -8.473 7.541 10.760 1.00 79.06 84 SER A O 1
ATOM 652 N N . ILE A 1 85 ? -8.119 5.905 9.259 1.00 75.00 85 ILE A N 1
ATOM 653 C CA . ILE A 1 85 ? -9.395 5.207 9.486 1.00 75.00 85 ILE A CA 1
ATOM 654 C C . ILE A 1 85 ? -9.632 4.909 10.976 1.00 75.00 85 ILE A C 1
ATOM 656 O O . ILE A 1 85 ? -10.691 5.269 11.501 1.00 75.00 85 ILE A O 1
ATOM 660 N N . PRO A 1 86 ? -8.693 4.296 11.712 1.00 70.81 86 PRO A N 1
ATOM 661 C CA . PRO A 1 86 ? -8.990 3.852 13.060 1.00 70.81 86 PRO A CA 1
ATOM 662 C C . PRO A 1 86 ? -8.666 4.928 14.095 1.00 70.81 86 PRO A C 1
ATOM 664 O O . PRO A 1 86 ? -9.250 4.895 15.173 1.00 70.81 86 PRO A O 1
ATOM 667 N N . LEU A 1 87 ? -7.854 5.935 13.749 1.00 75.38 87 LEU A N 1
ATOM 668 C CA . LEU A 1 87 ? -7.797 7.197 14.492 1.00 75.38 87 LEU A CA 1
ATOM 669 C C . LEU A 1 87 ? -9.147 7.920 14.454 1.00 75.38 87 LEU A C 1
ATOM 671 O O . LEU A 1 87 ? -9.614 8.404 15.482 1.00 75.38 87 LEU A O 1
ATOM 675 N N . CYS A 1 88 ? -9.817 7.933 13.300 1.00 76.12 88 CYS A N 1
ATOM 676 C CA . CYS A 1 88 ? -11.158 8.497 13.172 1.00 76.12 88 CYS A CA 1
ATOM 677 C C . CYS A 1 88 ? -12.163 7.719 14.041 1.00 76.12 88 CYS A C 1
ATOM 679 O O . CYS A 1 88 ? -12.938 8.314 14.788 1.00 76.12 88 CYS A O 1
ATOM 681 N N . ILE A 1 89 ? -12.088 6.382 14.038 1.00 75.19 89 ILE A N 1
ATOM 682 C CA . ILE A 1 89 ? -12.909 5.524 14.911 1.00 75.19 89 ILE A CA 1
ATOM 683 C C . ILE A 1 89 ? -12.593 5.746 16.395 1.00 75.19 89 ILE A C 1
ATOM 685 O O . ILE A 1 89 ? -13.522 5.796 17.203 1.00 75.19 89 ILE A O 1
ATOM 689 N N . TRP A 1 90 ? -11.313 5.863 16.761 1.00 72.62 90 TRP A N 1
ATOM 690 C CA . TRP A 1 90 ? -10.883 6.155 18.127 1.00 72.62 90 TRP A CA 1
ATOM 691 C C . TRP A 1 90 ? -11.482 7.480 18.586 1.00 72.62 90 TRP A C 1
ATOM 693 O O . TRP A 1 90 ? -12.170 7.498 19.602 1.00 72.62 90 TRP A O 1
ATOM 703 N N . ASN A 1 91 ? -11.322 8.539 17.787 1.00 77.06 91 ASN A N 1
ATOM 704 C CA . ASN A 1 91 ? -11.856 9.867 18.074 1.00 77.06 91 ASN A CA 1
ATOM 705 C C . ASN A 1 91 ? -13.383 9.832 18.272 1.00 77.06 91 ASN A C 1
ATOM 707 O O . ASN A 1 91 ? -13.897 10.314 19.277 1.00 77.06 91 ASN A O 1
ATOM 711 N N . ILE A 1 92 ? -14.112 9.148 17.383 1.00 72.75 92 ILE A N 1
ATOM 712 C CA . ILE A 1 92 ? -15.571 8.982 17.498 1.00 72.75 92 ILE A CA 1
ATOM 713 C C . ILE A 1 92 ? -15.958 8.210 18.773 1.00 72.75 92 ILE A C 1
ATOM 715 O O . ILE A 1 92 ? -16.929 8.565 19.445 1.00 72.75 92 ILE A O 1
ATOM 719 N N . ARG A 1 93 ? -15.228 7.145 19.134 1.00 71.88 93 ARG A N 1
ATOM 720 C CA . ARG A 1 93 ? -15.520 6.345 20.339 1.00 71.88 93 ARG A CA 1
ATOM 721 C C . ARG A 1 93 ? -15.213 7.099 21.631 1.00 71.88 93 ARG A C 1
ATOM 723 O O . ARG A 1 93 ? -16.002 6.983 22.571 1.00 71.88 93 ARG A O 1
ATOM 730 N N . THR A 1 94 ? -14.134 7.880 21.665 1.00 72.25 94 THR A N 1
ATOM 731 C CA . THR A 1 94 ? -13.787 8.724 22.816 1.00 72.25 94 THR A CA 1
ATOM 732 C C . THR A 1 94 ? -14.762 9.879 22.986 1.00 72.25 94 THR A C 1
ATOM 734 O O . THR A 1 94 ? -15.185 10.133 24.110 1.00 72.25 94 THR A O 1
ATOM 737 N N . SER A 1 95 ? -15.203 10.515 21.894 1.00 77.00 95 SER A N 1
ATOM 738 C CA . SER A 1 95 ? -16.257 11.539 21.942 1.00 77.00 95 SER A CA 1
ATOM 739 C C . SER A 1 95 ? -17.597 10.975 22.426 1.00 77.00 95 SER A C 1
ATOM 741 O O . SER A 1 95 ? -18.349 11.672 23.095 1.00 77.00 95 SER A O 1
ATOM 743 N N . ALA A 1 96 ? -17.879 9.698 22.152 1.00 77.38 96 ALA A N 1
ATOM 744 C CA . ALA A 1 96 ? -19.050 8.988 22.670 1.00 77.38 96 ALA A CA 1
ATOM 745 C C . ALA A 1 96 ? -18.866 8.429 24.101 1.00 77.38 96 ALA A C 1
ATOM 747 O O . ALA A 1 96 ? -19.699 7.646 24.556 1.00 77.38 96 ALA A O 1
ATOM 748 N N . GLY A 1 97 ? -17.765 8.755 24.794 1.00 70.94 97 GLY A N 1
ATOM 749 C CA . GLY A 1 97 ? -17.499 8.330 26.175 1.00 70.94 97 GLY A CA 1
ATOM 750 C C . GLY A 1 97 ? -17.225 6.831 26.364 1.00 70.94 97 GLY A C 1
ATOM 751 O O . GLY A 1 97 ? -17.179 6.349 27.497 1.00 70.94 97 GLY A O 1
ATOM 752 N N . ARG A 1 98 ? -17.033 6.060 25.284 1.00 69.69 98 ARG A N 1
ATOM 753 C CA . ARG A 1 98 ? -16.787 4.612 25.368 1.00 69.69 98 ARG A CA 1
ATOM 754 C C . ARG A 1 98 ? -15.298 4.330 25.553 1.00 69.69 98 ARG A C 1
ATOM 756 O O . ARG A 1 98 ? -14.497 4.593 24.657 1.00 69.69 98 ARG A O 1
ATOM 763 N N . ARG A 1 99 ? -14.926 3.740 26.695 1.00 65.81 99 ARG A N 1
ATOM 764 C CA . ARG A 1 99 ? -13.560 3.241 26.933 1.00 65.81 99 ARG A CA 1
ATOM 765 C C . ARG A 1 99 ? -13.247 2.072 25.996 1.00 65.81 99 ARG A C 1
ATOM 767 O O . ARG A 1 99 ? -14.035 1.139 25.860 1.00 65.81 99 ARG A O 1
ATOM 774 N N . MET A 1 100 ? -12.088 2.139 25.351 1.00 63.34 100 MET A N 1
ATOM 775 C CA . MET A 1 100 ? -11.548 1.060 24.521 1.00 63.34 100 MET A CA 1
ATOM 776 C C . MET A 1 100 ? -10.965 -0.037 25.425 1.00 63.34 100 MET A C 1
ATOM 778 O O . MET A 1 100 ? -10.360 0.264 26.451 1.00 63.34 100 MET A O 1
ATOM 782 N N . SER A 1 101 ? -11.168 -1.306 25.062 1.00 70.81 101 SER A N 1
ATOM 783 C CA . SER A 1 101 ? -10.624 -2.455 25.801 1.00 70.81 101 SER A CA 1
ATOM 784 C C . SER A 1 101 ? -9.103 -2.549 25.622 1.00 70.81 101 SER A C 1
ATOM 786 O O . SER A 1 101 ? -8.604 -2.273 24.531 1.00 70.81 101 SER A O 1
ATOM 788 N N . GLY A 1 102 ? -8.368 -2.976 26.658 1.00 70.50 102 GLY A N 1
ATOM 789 C CA . GLY A 1 102 ? -6.900 -3.092 26.628 1.00 70.50 102 GLY A CA 1
ATOM 790 C C . GLY A 1 102 ? -6.378 -3.977 25.488 1.00 70.50 102 GLY A C 1
ATOM 791 O O . GLY A 1 102 ? -5.423 -3.611 24.812 1.00 70.50 102 GLY A O 1
ATOM 792 N N . TYR A 1 103 ? -7.092 -5.059 25.164 1.00 68.56 103 TYR A N 1
ATOM 793 C CA . TYR A 1 103 ? -6.777 -5.927 24.023 1.00 68.56 103 TYR A CA 1
ATOM 794 C C . TYR A 1 103 ? -6.755 -5.178 22.683 1.00 68.56 103 TYR A C 1
ATOM 796 O O . TYR A 1 103 ? -5.897 -5.426 21.841 1.00 68.56 103 TYR A O 1
ATOM 804 N N . THR A 1 104 ? -7.676 -4.229 22.480 1.00 72.62 104 THR A N 1
ATOM 805 C CA . THR A 1 104 ? -7.727 -3.420 21.254 1.00 72.62 104 THR A CA 1
ATOM 806 C C . THR A 1 104 ? -6.482 -2.544 21.109 1.00 72.62 104 THR A C 1
ATOM 808 O O . THR A 1 104 ? -6.044 -2.307 19.987 1.00 72.62 104 THR A O 1
ATOM 811 N N . TYR A 1 105 ? -5.895 -2.089 22.219 1.00 71.19 105 TYR A N 1
ATOM 812 C CA . TYR A 1 105 ? -4.696 -1.254 22.209 1.00 71.19 105 TYR A CA 1
ATOM 813 C C . TYR A 1 105 ? -3.434 -2.040 21.826 1.00 71.19 105 TYR A C 1
ATOM 815 O O . TYR A 1 105 ? -2.677 -1.586 20.968 1.00 71.19 105 TYR A O 1
ATOM 823 N N . ASP A 1 106 ? -3.229 -3.234 22.390 1.00 76.44 106 ASP A N 1
ATOM 824 C CA . ASP A 1 106 ? -2.067 -4.065 22.039 1.00 76.44 106 ASP A CA 1
ATOM 825 C C . ASP A 1 106 ? -2.095 -4.487 20.567 1.00 76.44 106 ASP A C 1
ATOM 827 O O . ASP A 1 106 ? -1.101 -4.351 19.851 1.00 76.44 106 ASP A O 1
ATOM 831 N N . LEU A 1 107 ? -3.268 -4.894 20.075 1.00 71.62 107 LEU A N 1
ATOM 832 C CA . LEU A 1 107 ? -3.475 -5.234 18.666 1.00 71.62 107 LEU A CA 1
ATOM 833 C C . LEU A 1 107 ? -3.227 -4.035 17.739 1.00 71.62 107 LEU A C 1
ATOM 835 O O . LEU A 1 107 ? -2.595 -4.179 16.691 1.00 71.62 107 LEU A O 1
ATOM 839 N N . TRP A 1 108 ? -3.681 -2.843 18.133 1.00 73.44 108 TRP A N 1
ATOM 840 C CA . TRP A 1 108 ? -3.436 -1.600 17.399 1.00 73.44 108 TRP A CA 1
ATOM 841 C C . TRP A 1 108 ? -1.941 -1.306 17.255 1.00 73.44 108 TRP A C 1
ATOM 843 O O . TRP A 1 108 ? -1.457 -0.962 16.174 1.00 73.44 108 TRP A O 1
ATOM 853 N N . ARG A 1 109 ? -1.192 -1.510 18.339 1.00 77.25 109 ARG A N 1
ATOM 854 C CA . ARG A 1 109 ? 0.255 -1.317 18.378 1.00 77.25 109 ARG A CA 1
ATOM 855 C C . ARG A 1 109 ? 0.974 -2.276 17.427 1.00 77.25 109 ARG A C 1
ATOM 857 O O . ARG A 1 109 ? 1.838 -1.839 16.669 1.00 77.25 109 ARG A O 1
ATOM 864 N N . THR A 1 110 ? 0.569 -3.547 17.392 1.00 78.81 110 THR A N 1
ATOM 865 C CA . THR A 1 110 ? 1.110 -4.535 16.445 1.00 78.81 110 THR A CA 1
ATOM 866 C C . THR A 1 110 ? 0.837 -4.146 14.991 1.00 78.81 110 THR A C 1
ATOM 868 O O . THR A 1 110 ? 1.751 -4.201 14.168 1.00 78.81 110 THR A O 1
ATOM 871 N N . VAL A 1 111 ? -0.387 -3.709 14.670 1.00 75.56 111 VAL A N 1
ATOM 872 C CA . VAL A 1 111 ? -0.753 -3.272 13.311 1.00 75.56 111 VAL A CA 1
ATOM 873 C C . VAL A 1 111 ? 0.109 -2.097 12.859 1.00 75.56 111 VAL A C 1
ATOM 875 O O . VAL A 1 111 ? 0.692 -2.158 11.777 1.00 75.56 111 VAL A O 1
ATOM 878 N N . LEU A 1 112 ? 0.249 -1.065 13.695 1.00 76.44 112 LEU A N 1
ATOM 879 C CA . LEU A 1 112 ? 1.082 0.096 13.380 1.00 76.44 112 LEU A CA 1
ATOM 880 C C . LEU A 1 112 ? 2.544 -0.296 13.137 1.00 76.44 112 LEU A C 1
ATOM 882 O O . LEU A 1 112 ? 3.138 0.149 12.157 1.00 76.44 112 LEU A O 1
ATOM 886 N N . CYS A 1 113 ? 3.115 -1.159 13.980 1.00 82.62 113 CYS A N 1
ATOM 887 C CA . CYS A 1 113 ? 4.496 -1.612 13.818 1.00 82.62 113 CYS A CA 1
ATOM 888 C C . CYS A 1 113 ? 4.720 -2.357 12.494 1.00 82.62 113 CYS A C 1
ATOM 890 O O . CYS A 1 113 ? 5.684 -2.060 11.786 1.00 82.62 113 CYS A O 1
ATOM 892 N N . VAL A 1 114 ? 3.833 -3.292 12.133 1.00 80.50 114 VAL A N 1
ATOM 893 C CA . VAL A 1 114 ? 3.941 -4.037 10.864 1.00 80.50 114 VAL A CA 1
ATOM 894 C C . VAL A 1 114 ? 3.798 -3.096 9.670 1.00 80.50 114 VAL A C 1
ATOM 896 O O . VAL A 1 114 ? 4.545 -3.214 8.697 1.00 80.50 114 VAL A O 1
ATOM 899 N N . GLN A 1 115 ? 2.874 -2.143 9.756 1.00 74.44 115 GLN A N 1
ATOM 900 C CA . GLN A 1 115 ? 2.624 -1.179 8.698 1.00 74.44 115 GLN A CA 1
ATOM 901 C C . GLN A 1 115 ? 3.858 -0.295 8.442 1.00 74.44 115 GLN A C 1
ATOM 903 O O . GLN A 1 115 ? 4.350 -0.211 7.317 1.00 74.44 115 GLN A O 1
ATOM 908 N N . ILE A 1 116 ? 4.433 0.277 9.505 1.00 80.38 116 ILE A N 1
ATOM 909 C CA . ILE A 1 116 ? 5.648 1.103 9.439 1.00 80.38 116 ILE A CA 1
ATOM 910 C C . ILE A 1 116 ? 6.827 0.313 8.854 1.00 80.38 116 ILE A C 1
ATOM 912 O O . ILE A 1 116 ? 7.527 0.816 7.973 1.00 80.38 116 ILE A O 1
ATOM 916 N N . ALA A 1 117 ? 7.028 -0.930 9.300 1.00 84.38 117 ALA A N 1
ATOM 917 C CA . ALA A 1 117 ? 8.117 -1.775 8.814 1.00 84.38 117 ALA A CA 1
ATOM 918 C C . ALA A 1 117 ? 8.006 -2.062 7.306 1.00 84.38 117 ALA A C 1
ATOM 920 O O . ALA A 1 117 ? 9.007 -2.010 6.587 1.00 84.38 117 ALA A O 1
ATOM 921 N N . GLN A 1 118 ? 6.793 -2.315 6.800 1.00 74.81 118 GLN A N 1
ATOM 922 C CA . GLN A 1 118 ? 6.584 -2.539 5.366 1.00 74.81 118 GLN A CA 1
ATOM 923 C C . GLN A 1 118 ? 6.864 -1.287 4.531 1.00 74.81 118 GLN A C 1
ATOM 925 O O . GLN A 1 118 ? 7.465 -1.399 3.462 1.00 74.81 118 GLN A O 1
ATOM 930 N N . ASN A 1 119 ? 6.520 -0.100 5.029 1.00 73.62 119 ASN A N 1
ATOM 931 C CA . ASN A 1 119 ? 6.809 1.155 4.329 1.00 73.62 119 ASN A CA 1
ATOM 932 C C . ASN A 1 119 ? 8.289 1.473 4.272 1.00 73.62 119 ASN A C 1
ATOM 934 O O . ASN A 1 119 ? 8.788 1.868 3.221 1.00 73.62 119 ASN A O 1
ATOM 938 N N . LEU A 1 120 ? 8.998 1.265 5.381 1.00 79.00 120 LEU A N 1
ATOM 939 C CA . LEU A 1 120 ? 10.446 1.434 5.422 1.00 79.00 120 LEU A CA 1
ATOM 940 C C . LEU A 1 120 ? 11.132 0.493 4.434 1.00 79.00 120 LEU A C 1
ATOM 942 O O . LEU A 1 120 ? 12.055 0.915 3.745 1.00 79.00 120 LEU A O 1
ATOM 946 N N . SER A 1 121 ? 10.650 -0.745 4.299 1.00 81.31 121 SER A N 1
ATOM 947 C CA . SER A 1 121 ? 11.168 -1.683 3.301 1.00 81.31 121 SER A CA 1
ATOM 948 C C . SER A 1 121 ? 10.942 -1.196 1.864 1.00 81.31 121 SER A C 1
ATOM 950 O O . SER A 1 121 ? 11.879 -1.249 1.072 1.00 81.31 121 SER A O 1
ATOM 952 N N . VAL A 1 122 ? 9.758 -0.663 1.530 1.00 72.00 122 VAL A N 1
ATOM 953 C CA . VAL A 1 122 ? 9.480 -0.101 0.191 1.00 72.00 122 VAL A CA 1
ATOM 954 C C . VAL A 1 122 ? 10.365 1.108 -0.089 1.00 72.00 122 VAL A C 1
ATOM 956 O O . VAL A 1 122 ? 11.017 1.149 -1.127 1.00 72.00 122 VAL A O 1
ATOM 959 N N . ILE A 1 123 ? 10.450 2.052 0.853 1.00 72.94 123 ILE A N 1
ATOM 960 C CA . ILE A 1 123 ? 11.326 3.224 0.732 1.00 72.94 123 ILE A CA 1
ATOM 961 C C . ILE A 1 123 ? 12.763 2.757 0.496 1.00 72.94 123 ILE A C 1
ATOM 963 O O . ILE A 1 123 ? 13.396 3.190 -0.461 1.00 72.94 123 ILE A O 1
ATOM 967 N N . THR A 1 124 ? 13.241 1.810 1.304 1.00 77.00 124 THR A N 1
ATOM 968 C CA . THR A 1 124 ? 14.602 1.267 1.207 1.00 77.00 124 THR A CA 1
ATOM 969 C C . THR A 1 124 ? 14.857 0.552 -0.117 1.00 77.00 124 THR A C 1
ATOM 971 O O . THR A 1 124 ? 15.936 0.698 -0.677 1.00 77.00 124 THR A O 1
ATOM 974 N N . ALA A 1 125 ? 13.878 -0.173 -0.661 1.00 72.00 125 ALA A N 1
ATOM 975 C CA . ALA A 1 125 ? 13.985 -0.804 -1.976 1.00 72.00 125 ALA A CA 1
ATOM 976 C C . ALA A 1 125 ? 14.000 0.221 -3.125 1.00 72.00 125 ALA A C 1
ATOM 978 O O . ALA A 1 125 ? 14.623 -0.022 -4.156 1.00 72.00 125 ALA A O 1
ATOM 979 N N . CYS A 1 126 ? 13.364 1.382 -2.943 1.00 67.88 126 CYS A N 1
ATOM 980 C CA . CYS A 1 126 ? 13.373 2.484 -3.908 1.00 67.88 126 CYS A CA 1
ATOM 981 C C . CYS A 1 126 ? 14.610 3.401 -3.780 1.00 67.88 126 CYS A C 1
ATOM 983 O O . CYS A 1 126 ? 14.967 4.080 -4.749 1.00 67.8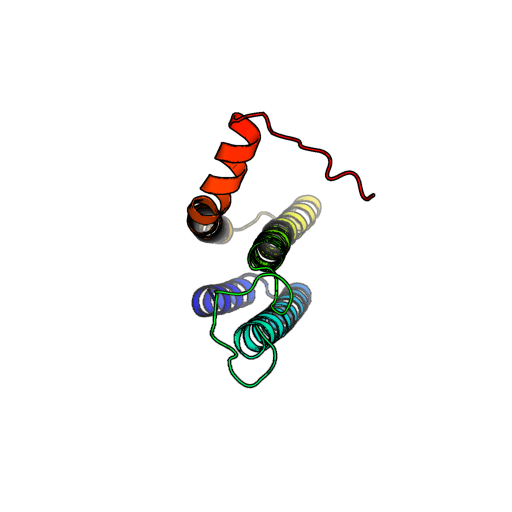8 126 CYS A O 1
ATOM 985 N N . LEU A 1 127 ? 15.295 3.411 -2.628 1.00 67.69 127 LEU A N 1
ATOM 986 C CA . LEU A 1 127 ? 16.531 4.173 -2.396 1.00 67.69 127 LEU A CA 1
ATOM 987 C C . LEU A 1 127 ? 17.685 3.853 -3.370 1.00 67.69 127 LEU A C 1
ATOM 989 O O . LEU A 1 127 ? 18.276 4.809 -3.872 1.00 67.69 127 LEU A O 1
ATOM 993 N N . PRO A 1 128 ? 18.030 2.592 -3.708 1.00 64.12 128 PRO A N 1
ATOM 994 C CA . PRO A 1 128 ? 19.123 2.308 -4.645 1.00 64.12 128 PRO A CA 1
ATOM 995 C C . PRO A 1 128 ? 18.858 2.867 -6.052 1.00 64.12 128 PRO A C 1
ATOM 997 O O . PRO A 1 128 ? 19.777 3.343 -6.712 1.00 64.12 128 PRO A O 1
ATOM 1000 N N . THR A 1 129 ? 17.599 2.920 -6.489 1.00 59.19 129 THR A N 1
ATOM 1001 C CA . THR A 1 129 ? 17.188 3.604 -7.731 1.00 59.19 129 THR A CA 1
ATOM 1002 C C . THR A 1 129 ? 17.141 5.133 -7.608 1.00 59.19 129 THR A C 1
ATOM 1004 O O . THR A 1 129 ? 17.251 5.841 -8.612 1.00 59.19 129 THR A O 1
ATOM 1007 N N . LEU A 1 130 ? 17.014 5.666 -6.388 1.00 56.59 130 LEU A N 1
ATOM 1008 C CA . LEU A 1 130 ? 17.075 7.100 -6.084 1.00 56.59 130 LEU A CA 1
ATOM 1009 C C . LEU A 1 130 ? 18.521 7.603 -5.926 1.00 56.59 130 LEU A C 1
ATOM 1011 O O . LEU A 1 130 ? 18.772 8.790 -6.112 1.00 56.59 130 LEU A O 1
ATOM 1015 N N . HIS A 1 131 ? 19.480 6.714 -5.656 1.00 62.97 131 HIS A N 1
ATOM 1016 C CA . HIS A 1 131 ? 20.909 7.022 -5.573 1.00 62.97 131 HIS A CA 1
ATOM 1017 C C . HIS A 1 131 ? 21.421 7.887 -6.745 1.00 62.97 131 HIS A C 1
ATOM 1019 O O . HIS A 1 131 ? 21.956 8.964 -6.484 1.00 62.97 131 HIS A O 1
ATOM 1025 N N . PRO A 1 132 ? 21.193 7.546 -8.033 1.00 62.09 132 PRO A N 1
ATOM 1026 C CA . PRO A 1 132 ? 21.612 8.404 -9.146 1.00 62.09 132 PRO A CA 1
ATOM 1027 C C . PRO A 1 132 ? 20.903 9.771 -9.184 1.00 62.09 132 PRO A C 1
ATOM 1029 O O . PRO A 1 132 ? 21.439 10.713 -9.756 1.00 62.09 132 PRO A O 1
ATOM 1032 N N . PHE A 1 133 ? 19.719 9.916 -8.582 1.00 63.03 133 PHE A N 1
ATOM 1033 C CA . PHE A 1 133 ? 19.018 11.202 -8.473 1.00 63.03 133 PHE A CA 1
ATOM 1034 C C . PHE A 1 133 ? 19.564 12.066 -7.330 1.00 63.03 133 PHE A C 1
ATOM 1036 O O . PHE A 1 133 ? 19.814 13.249 -7.540 1.00 63.03 133 PHE A O 1
ATOM 1043 N N . ILE A 1 134 ? 19.816 11.480 -6.154 1.00 62.91 134 ILE A N 1
ATOM 1044 C CA . ILE A 1 134 ? 20.438 12.174 -5.014 1.00 62.91 134 ILE A CA 1
ATOM 1045 C C . ILE A 1 134 ? 21.854 12.616 -5.377 1.00 62.91 134 ILE A C 1
ATOM 1047 O O . ILE A 1 134 ? 22.215 13.752 -5.097 1.00 62.91 134 ILE A O 1
ATOM 1051 N N . VAL A 1 135 ? 22.625 11.777 -6.076 1.00 65.81 135 VAL A N 1
ATOM 1052 C CA . VAL A 1 135 ? 23.943 12.166 -6.597 1.00 65.81 135 VAL A CA 1
ATOM 1053 C C . VAL A 1 135 ? 23.819 13.319 -7.597 1.00 65.81 135 VAL A C 1
ATOM 1055 O O . VAL A 1 135 ? 24.609 14.249 -7.521 1.00 65.81 135 VAL A O 1
ATOM 1058 N N . LYS A 1 136 ? 22.811 13.332 -8.484 1.00 57.50 136 LYS A N 1
ATOM 1059 C CA . LYS A 1 136 ? 22.575 14.457 -9.413 1.00 57.50 136 LYS A CA 1
ATOM 1060 C C . LYS A 1 136 ? 22.141 15.757 -8.716 1.00 57.50 136 LYS A C 1
ATOM 1062 O O . LYS A 1 136 ? 22.562 16.829 -9.144 1.00 57.50 136 LYS A O 1
ATOM 1067 N N . MET A 1 137 ? 21.349 15.667 -7.646 1.00 59.44 137 MET A N 1
ATOM 1068 C CA . MET A 1 137 ? 20.966 16.810 -6.803 1.00 59.44 137 MET A CA 1
ATOM 1069 C C . MET A 1 137 ? 22.153 17.340 -5.985 1.00 59.44 137 MET A C 1
ATOM 1071 O O . MET A 1 137 ? 22.392 18.542 -5.973 1.00 59.44 137 MET A O 1
ATOM 1075 N N . LEU A 1 138 ? 22.931 16.454 -5.351 1.00 63.72 138 LEU A N 1
ATOM 1076 C CA . LEU A 1 138 ? 24.144 16.805 -4.598 1.00 63.72 138 LEU A CA 1
ATOM 1077 C C . LEU A 1 138 ? 25.264 17.324 -5.509 1.00 63.72 138 LEU A C 1
ATOM 1079 O O . LEU A 1 138 ? 26.035 18.183 -5.098 1.00 63.72 138 LEU A O 1
ATOM 1083 N N . ALA A 1 139 ? 25.324 16.857 -6.757 1.00 72.44 139 ALA A N 1
ATOM 1084 C CA . ALA A 1 139 ? 26.210 17.386 -7.791 1.00 72.44 139 ALA A CA 1
ATOM 1085 C C . ALA A 1 139 ? 25.739 18.740 -8.366 1.00 72.44 139 ALA A C 1
ATOM 1087 O O . ALA A 1 139 ? 26.367 19.255 -9.290 1.00 72.44 139 ALA A O 1
ATOM 1088 N N . GLY A 1 140 ? 24.637 19.316 -7.864 1.00 63.00 140 GLY A N 1
ATOM 1089 C CA . GLY A 1 140 ? 24.192 20.670 -8.207 1.00 63.00 140 GLY A CA 1
ATOM 1090 C C . GLY A 1 140 ? 23.761 20.873 -9.664 1.00 63.00 140 GLY A C 1
ATOM 1091 O O . GLY A 1 140 ? 23.656 22.010 -10.112 1.00 63.00 140 GLY A O 1
ATOM 1092 N N . SER A 1 141 ? 23.505 19.808 -10.430 1.00 55.56 141 SER A N 1
ATOM 1093 C CA . SER A 1 141 ? 23.106 19.920 -11.841 1.00 55.56 141 SER A CA 1
ATOM 1094 C C . SER A 1 141 ? 21.587 19.922 -11.994 1.00 55.56 141 SER A C 1
ATOM 1096 O O . SER A 1 141 ? 20.997 18.957 -12.480 1.00 55.56 141 SER A O 1
ATOM 1098 N N . ILE A 1 142 ? 20.951 21.034 -11.625 1.00 55.88 142 ILE A N 1
ATOM 1099 C CA . ILE A 1 142 ? 19.663 21.415 -12.216 1.00 55.88 142 ILE A CA 1
ATOM 1100 C C . ILE A 1 142 ? 20.006 22.071 -13.558 1.00 55.88 142 ILE A C 1
ATOM 1102 O O . ILE A 1 142 ? 20.111 23.289 -13.659 1.00 55.88 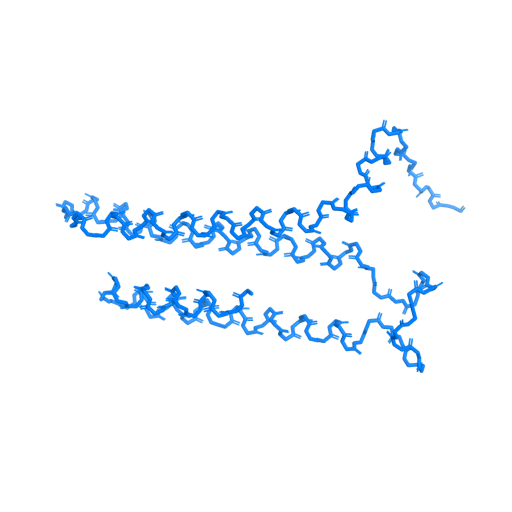142 ILE A O 1
ATOM 1106 N N . LYS A 1 143 ? 20.295 21.266 -14.587 1.00 53.88 143 LYS A N 1
ATOM 1107 C CA . LYS A 1 143 ? 20.251 21.790 -15.954 1.00 53.88 143 LYS A CA 1
ATOM 1108 C C . LYS A 1 143 ? 18.787 21.820 -16.355 1.00 53.88 143 LYS A C 1
ATOM 1110 O O . LYS A 1 143 ? 18.179 20.774 -16.553 1.00 53.88 143 LYS A O 1
ATOM 1115 N N . ASP A 1 144 ? 18.253 23.028 -16.408 1.00 50.47 144 ASP A N 1
ATOM 1116 C CA . ASP A 1 144 ? 17.026 23.356 -17.111 1.00 50.47 144 ASP A CA 1
ATOM 1117 C C . ASP A 1 144 ? 17.222 22.919 -18.576 1.00 50.47 144 ASP A C 1
ATOM 1119 O O . ASP A 1 144 ? 18.033 23.504 -19.303 1.00 50.47 144 ASP A O 1
ATOM 1123 N N . GLU A 1 145 ? 16.608 21.798 -18.971 1.00 47.97 145 GLU A N 1
ATOM 1124 C CA . GLU A 1 145 ? 16.595 21.344 -20.364 1.00 47.97 145 GLU A CA 1
ATOM 1125 C C . GLU A 1 145 ? 15.736 22.338 -21.147 1.00 47.97 145 GLU A C 1
ATOM 1127 O O . GLU A 1 145 ? 14.525 22.191 -21.286 1.00 47.97 145 GLU A O 1
ATOM 1132 N N . ASN A 1 146 ? 16.387 23.416 -21.581 1.00 40.69 146 ASN A N 1
ATOM 1133 C CA . ASN A 1 146 ? 15.806 24.400 -22.467 1.00 40.69 146 ASN A CA 1
ATOM 1134 C C . ASN A 1 146 ? 15.582 23.714 -23.811 1.00 40.69 146 ASN A C 1
ATOM 1136 O O . ASN A 1 146 ? 16.529 23.368 -24.518 1.00 40.69 146 ASN A O 1
ATOM 1140 N N . VAL A 1 147 ? 14.307 23.508 -24.122 1.00 47.22 147 VAL A N 1
ATOM 1141 C CA . VAL A 1 147 ? 13.808 23.213 -25.459 1.00 47.22 147 VAL A CA 1
ATOM 1142 C C . VAL A 1 147 ? 14.242 24.352 -26.381 1.00 47.22 147 VAL A C 1
ATOM 1144 O O . VAL A 1 147 ? 13.707 25.455 -26.277 1.00 47.22 147 VAL A O 1
ATOM 1147 N N . ASN A 1 148 ? 15.209 24.083 -27.259 1.00 34.75 148 ASN A N 1
ATOM 1148 C CA . ASN A 1 148 ? 15.269 24.663 -28.602 1.00 34.75 148 ASN A CA 1
ATOM 1149 C C . ASN A 1 148 ? 16.124 23.798 -29.531 1.00 34.75 148 ASN A C 1
ATOM 1151 O O . ASN A 1 148 ? 17.324 23.613 -29.224 1.00 34.75 148 ASN A O 1
#

Radius of gyration: 20.68 Å; chains: 1; bounding box: 47×36×58 Å

Sequence (148 aa):
MGCARISLCWLIKSMLPGRTARITAFIFATFTALWTISGVLVASFSCSLPNPWQWSDSKTCIDARSWVNYVGSTNIIVEVLLISIPLCIWNIRTSAGRRMSGYTYDLWRTVLCVQIAQNLSVITACLPTLHPFIVKMLAGSIKDENVN